Protein AF-A0A941EZS4-F1 (afdb_monomer)

Structure (mmCIF, N/CA/C/O backbone):
data_AF-A0A941EZS4-F1
#
_entry.id   AF-A0A941EZS4-F1
#
loop_
_atom_site.group_PDB
_atom_site.id
_atom_site.type_symbol
_atom_site.label_atom_id
_atom_site.label_alt_id
_atom_site.label_comp_id
_atom_site.label_asym_id
_atom_site.label_entity_id
_atom_site.label_seq_id
_atom_site.pdbx_PDB_ins_code
_atom_site.Cartn_x
_atom_site.Cartn_y
_atom_site.Cartn_z
_atom_site.occupancy
_atom_site.B_iso_or_equiv
_atom_site.auth_seq_id
_atom_site.auth_comp_id
_atom_site.auth_asym_id
_atom_site.auth_atom_id
_atom_site.pdbx_PDB_model_num
ATOM 1 N N . MET A 1 1 ? 2.838 8.328 -31.736 1.00 34.31 1 MET A N 1
ATOM 2 C CA . MET A 1 1 ? 2.921 6.853 -31.715 1.00 34.31 1 MET A CA 1
ATOM 3 C C . MET A 1 1 ? 2.804 6.371 -30.277 1.00 34.31 1 MET A C 1
ATOM 5 O O . MET A 1 1 ? 3.808 6.238 -29.592 1.00 34.31 1 MET A O 1
ATOM 9 N N . ALA A 1 2 ? 1.567 6.211 -29.806 1.00 35.31 2 ALA A N 1
ATOM 10 C CA . ALA A 1 2 ? 1.251 5.734 -28.466 1.00 35.31 2 ALA A CA 1
ATOM 11 C C . ALA A 1 2 ? 0.976 4.230 -28.550 1.00 35.31 2 ALA A C 1
ATOM 13 O O . ALA A 1 2 ? 0.054 3.812 -29.246 1.00 35.31 2 ALA A O 1
ATOM 14 N N . VAL A 1 3 ? 1.800 3.422 -27.884 1.00 36.19 3 VAL A N 1
ATOM 15 C CA . VAL A 1 3 ? 1.526 1.994 -27.718 1.00 36.19 3 VAL A CA 1
ATOM 16 C C . VAL A 1 3 ? 0.507 1.871 -26.592 1.00 36.19 3 VAL A C 1
ATOM 18 O O . VAL A 1 3 ? 0.860 1.889 -25.414 1.00 36.19 3 VAL A O 1
ATOM 21 N N . ALA A 1 4 ? -0.765 1.795 -26.980 1.00 38.62 4 ALA A N 1
ATOM 22 C CA . ALA A 1 4 ? -1.828 1.266 -26.144 1.00 38.62 4 ALA A CA 1
ATOM 23 C C . ALA A 1 4 ? -1.458 -0.179 -25.798 1.00 38.62 4 ALA A C 1
ATOM 25 O O . ALA A 1 4 ? -1.450 -1.056 -26.660 1.00 38.62 4 ALA A O 1
ATOM 26 N N . ARG A 1 5 ? -1.055 -0.413 -24.550 1.00 42.22 5 ARG A N 1
ATOM 27 C CA . ARG A 1 5 ? -0.786 -1.761 -24.062 1.00 42.22 5 ARG A CA 1
ATOM 28 C C . ARG A 1 5 ? -2.071 -2.281 -23.438 1.00 42.22 5 ARG A C 1
ATOM 30 O O . ARG A 1 5 ? -2.299 -2.116 -22.246 1.00 42.22 5 ARG A O 1
ATOM 37 N N . GLU A 1 6 ? -2.902 -2.898 -24.270 1.00 39.97 6 GLU A N 1
ATOM 38 C CA . GLU A 1 6 ? -3.884 -3.873 -23.807 1.00 39.97 6 GLU A CA 1
ATOM 39 C C . GLU A 1 6 ? -3.127 -4.938 -22.998 1.00 39.97 6 GLU A C 1
ATOM 41 O O . GLU A 1 6 ? -2.296 -5.676 -23.531 1.00 39.97 6 GLU A O 1
ATOM 46 N N . ARG A 1 7 ? -3.348 -4.983 -21.684 1.00 44.94 7 ARG A N 1
ATOM 47 C CA . ARG A 1 7 ? -2.929 -6.104 -20.838 1.00 44.94 7 ARG A CA 1
ATOM 48 C C . ARG A 1 7 ? -4.176 -6.811 -20.337 1.00 44.94 7 ARG A C 1
ATOM 50 O O . ARG A 1 7 ? -4.614 -6.616 -19.211 1.00 44.94 7 ARG A O 1
ATOM 57 N N . GLY A 1 8 ? -4.746 -7.622 -21.221 1.00 33.28 8 GLY A N 1
ATOM 58 C CA . GLY A 1 8 ? -5.683 -8.666 -20.839 1.00 33.28 8 GLY A CA 1
ATOM 59 C C . GLY A 1 8 ? -4.958 -9.81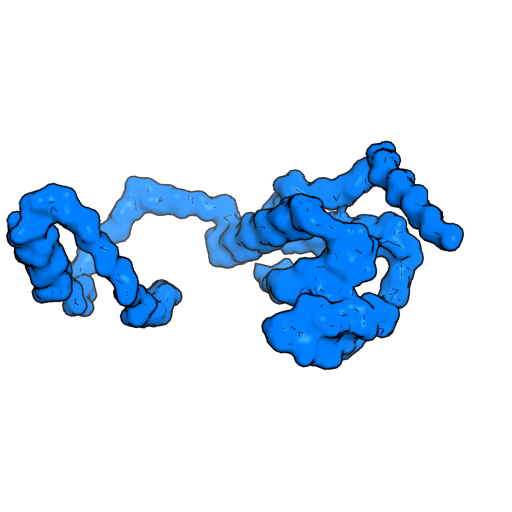3 -20.130 1.00 33.28 8 GLY A C 1
ATOM 60 O O . GLY A 1 8 ? -3.972 -10.340 -20.640 1.00 33.28 8 GLY A O 1
ATOM 61 N N . GLY A 1 9 ? -5.475 -10.182 -18.956 1.00 36.25 9 GLY A N 1
ATOM 62 C CA . GLY A 1 9 ? -5.666 -11.572 -18.535 1.00 36.25 9 GLY A CA 1
ATOM 63 C C . GLY A 1 9 ? -4.435 -12.458 -18.346 1.00 36.25 9 GLY A C 1
ATOM 64 O O . GLY A 1 9 ? -4.328 -13.467 -19.026 1.00 36.25 9 GLY A O 1
ATOM 65 N N . PHE A 1 10 ? -3.580 -12.167 -17.363 1.00 39.03 10 PHE A N 1
ATOM 66 C CA . PHE A 1 10 ? -2.779 -13.191 -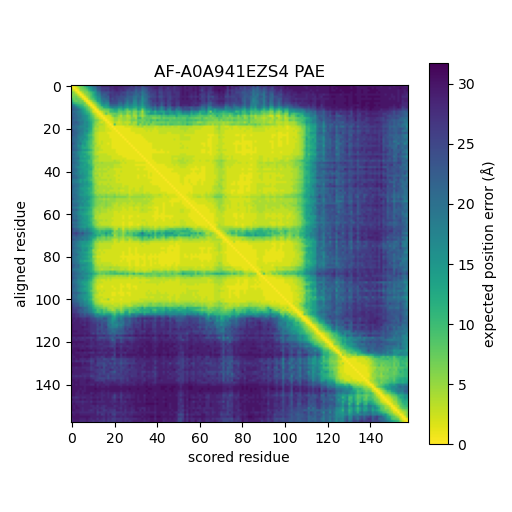16.675 1.00 39.03 10 PHE A CA 1
ATOM 67 C C . PHE A 1 10 ? -2.629 -12.786 -15.204 1.00 39.03 10 PHE A C 1
ATOM 69 O O . PHE A 1 10 ? -1.749 -12.000 -14.879 1.00 39.03 10 PHE A O 1
ATOM 76 N N . ALA A 1 11 ? -3.537 -13.291 -14.358 1.00 53.19 11 ALA A N 1
ATOM 77 C CA . ALA A 1 11 ? -3.488 -13.285 -12.890 1.00 53.19 11 ALA A CA 1
ATOM 78 C C . ALA A 1 11 ? -2.774 -12.069 -12.264 1.00 53.19 11 ALA A C 1
ATOM 80 O O . ALA A 1 11 ? -1.677 -12.192 -11.713 1.00 53.19 11 ALA A O 1
ATOM 81 N N . ASP A 1 12 ? -3.399 -10.893 -12.357 1.00 59.19 12 ASP A N 1
ATOM 82 C CA . ASP A 1 12 ? -3.053 -9.773 -11.477 1.00 59.19 12 ASP A CA 1
ATOM 83 C C . ASP A 1 12 ? -3.179 -10.304 -10.034 1.00 59.19 12 ASP A C 1
ATOM 85 O O . ASP A 1 12 ? -4.174 -10.984 -9.753 1.00 59.19 12 ASP A O 1
ATOM 89 N N . PRO A 1 13 ? -2.174 -10.148 -9.149 1.00 69.81 13 PRO A N 1
ATOM 90 C CA . PRO A 1 13 ? -2.257 -10.654 -7.789 1.00 69.81 13 PRO A CA 1
ATOM 91 C C . PRO A 1 13 ? -3.497 -10.056 -7.153 1.00 69.81 13 PRO A C 1
ATOM 93 O O . PRO A 1 13 ? -3.561 -8.849 -6.943 1.00 69.81 13 PRO A O 1
ATOM 96 N N . ASP A 1 14 ? -4.489 -10.905 -6.905 1.00 77.56 14 ASP A N 1
ATOM 97 C CA . ASP A 1 14 ? -5.780 -10.466 -6.417 1.00 77.56 14 ASP A CA 1
ATOM 98 C C . ASP A 1 14 ? -5.658 -10.151 -4.921 1.00 77.56 14 ASP A C 1
ATOM 100 O O . ASP A 1 14 ? -5.537 -11.071 -4.099 1.00 77.56 14 ASP A O 1
ATOM 104 N N . PRO A 1 15 ? -5.667 -8.864 -4.534 1.00 81.12 15 PRO A N 1
ATOM 105 C CA . PRO A 1 15 ? -5.509 -8.497 -3.141 1.00 81.12 15 PRO A CA 1
ATOM 106 C C . PRO A 1 15 ? -6.762 -8.862 -2.328 1.00 81.12 15 PRO A C 1
ATOM 108 O O . PRO A 1 15 ? -6.689 -8.940 -1.100 1.00 81.12 15 PRO A O 1
ATOM 111 N N . GLU A 1 16 ? -7.915 -9.105 -2.964 1.00 80.31 16 GLU A N 1
ATOM 112 C CA . GLU A 1 16 ? -9.176 -9.347 -2.261 1.00 80.31 16 GLU A CA 1
ATOM 113 C C . GLU A 1 16 ? -9.179 -10.682 -1.506 1.00 80.31 16 GLU A C 1
ATOM 115 O O . GLU A 1 16 ? -9.764 -10.751 -0.422 1.00 80.31 16 GLU A O 1
ATOM 120 N N . HIS A 1 17 ? -8.442 -11.686 -1.989 1.00 81.00 17 HIS A N 1
ATOM 121 C CA . HIS A 1 17 ? -8.351 -13.025 -1.387 1.00 81.00 17 HIS A CA 1
ATOM 122 C C . HIS A 1 17 ? -7.294 -13.159 -0.276 1.00 81.00 17 HIS A C 1
ATOM 124 O O . HIS A 1 17 ? -7.163 -14.213 0.345 1.00 81.00 17 HIS A O 1
ATOM 130 N N . VAL A 1 18 ? -6.530 -12.103 0.004 1.00 86.56 18 VAL A N 1
ATOM 131 C CA . VAL A 1 18 ? -5.444 -12.134 0.991 1.00 86.56 18 VAL A CA 1
ATOM 132 C C . VAL A 1 18 ? -5.987 -12.172 2.420 1.00 86.56 18 VAL A C 1
ATOM 134 O O . VAL A 1 18 ? -6.669 -11.240 2.825 1.00 86.56 18 VAL A O 1
ATOM 137 N N . ALA A 1 19 ? -5.649 -13.175 3.230 1.00 84.38 19 ALA A N 1
ATOM 138 C CA . ALA A 1 19 ? -6.189 -13.291 4.590 1.00 84.38 19 ALA A CA 1
ATOM 139 C C . ALA A 1 19 ? -5.552 -12.327 5.611 1.00 84.38 19 ALA A C 1
ATOM 141 O O . ALA A 1 19 ? -6.252 -11.819 6.473 1.00 84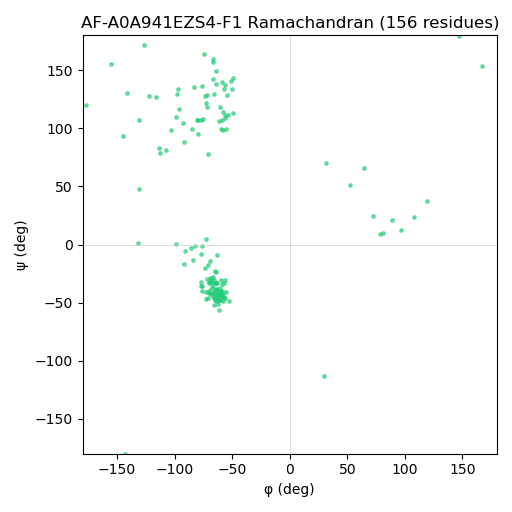.38 19 ALA A O 1
ATOM 142 N N . ASP A 1 20 ? -4.252 -12.035 5.517 1.00 87.25 20 ASP A N 1
ATOM 143 C CA . ASP A 1 20 ? -3.530 -11.288 6.554 1.00 87.25 20 ASP A CA 1
ATOM 144 C C . ASP A 1 20 ? -2.471 -10.318 5.993 1.00 87.25 20 ASP A C 1
ATOM 146 O O . ASP A 1 20 ? -2.285 -10.170 4.784 1.00 87.25 20 ASP A O 1
ATOM 150 N N . VAL A 1 21 ? -1.775 -9.606 6.888 1.00 88.81 21 VAL A N 1
ATOM 151 C CA . VAL A 1 21 ? -0.735 -8.635 6.504 1.00 88.81 21 VAL A CA 1
ATOM 152 C C . VAL A 1 21 ? 0.450 -9.310 5.803 1.00 88.81 21 VAL A C 1
ATOM 154 O O . VAL A 1 21 ? 1.051 -8.701 4.920 1.00 88.81 21 VAL A O 1
ATOM 157 N N . GLY A 1 22 ? 0.786 -10.550 6.166 1.00 89.12 22 GLY A N 1
ATOM 158 C CA . GLY A 1 22 ? 1.864 -11.307 5.529 1.00 89.12 22 GLY A CA 1
ATOM 159 C C . GLY A 1 22 ? 1.531 -11.614 4.074 1.00 89.12 22 GLY A C 1
ATOM 160 O O . GLY A 1 22 ? 2.279 -11.220 3.180 1.00 89.12 22 GLY A O 1
ATOM 161 N N . GLY A 1 23 ? 0.353 -12.188 3.832 1.00 90.25 23 GLY A N 1
ATOM 162 C CA . GLY A 1 23 ? -0.151 -12.438 2.484 1.00 90.25 23 GLY A CA 1
ATOM 163 C C . GLY A 1 23 ? -0.299 -11.153 1.664 1.00 90.25 23 GLY A C 1
ATOM 164 O O . GLY A 1 23 ? -0.106 -11.163 0.451 1.00 90.25 23 GLY A O 1
ATOM 165 N N . PHE A 1 24 ? -0.576 -10.014 2.308 1.00 92.50 24 PHE A N 1
ATOM 166 C CA . PHE A 1 24 ? -0.659 -8.728 1.609 1.00 92.50 24 PHE A CA 1
ATOM 167 C C . PHE A 1 24 ? 0.714 -8.279 1.111 1.00 92.50 24 PHE A C 1
ATOM 169 O O . PHE A 1 24 ? 0.849 -7.809 -0.019 1.00 92.50 24 PHE A O 1
ATOM 176 N N . VAL A 1 25 ? 1.746 -8.442 1.942 1.00 92.25 25 VAL A N 1
ATOM 177 C CA . VAL A 1 25 ? 3.135 -8.155 1.566 1.00 92.25 25 VAL A CA 1
ATOM 178 C C . VAL A 1 25 ? 3.596 -9.081 0.434 1.00 92.25 25 VAL A C 1
ATOM 180 O O . VAL A 1 25 ? 4.265 -8.617 -0.490 1.00 92.25 25 VAL A O 1
ATOM 183 N N . GLU A 1 26 ? 3.196 -10.354 0.452 1.00 91.75 26 GLU A N 1
ATOM 184 C CA . GLU A 1 26 ? 3.479 -11.310 -0.627 1.00 91.75 26 GLU A CA 1
ATOM 185 C C . GLU A 1 26 ? 2.790 -10.924 -1.941 1.00 91.75 26 GLU A C 1
ATOM 187 O O . GLU A 1 26 ? 3.447 -10.863 -2.982 1.00 91.75 26 GLU A O 1
ATOM 192 N N . ALA A 1 27 ? 1.502 -10.573 -1.897 1.00 93.69 27 ALA A N 1
ATOM 193 C CA . ALA A 1 27 ? 0.771 -10.080 -3.062 1.00 93.69 27 ALA A CA 1
ATOM 194 C C . ALA A 1 27 ? 1.419 -8.806 -3.632 1.00 93.69 27 ALA A C 1
ATOM 196 O O . ALA A 1 27 ? 1.602 -8.681 -4.845 1.00 93.69 27 ALA A O 1
ATOM 197 N N . LEU A 1 28 ? 1.843 -7.875 -2.769 1.00 93.69 28 LEU A N 1
ATOM 198 C CA . LEU A 1 28 ? 2.544 -6.657 -3.179 1.00 93.69 28 LEU A CA 1
ATOM 199 C C . LEU A 1 28 ? 3.904 -6.968 -3.830 1.00 93.69 28 LEU A C 1
ATOM 201 O O . LEU A 1 28 ? 4.283 -6.343 -4.826 1.00 93.69 28 LEU A O 1
ATOM 205 N N . ALA A 1 29 ? 4.646 -7.941 -3.296 1.00 93.44 29 ALA A N 1
ATOM 206 C CA . ALA A 1 29 ? 5.899 -8.407 -3.883 1.00 93.44 29 ALA A CA 1
ATOM 207 C C . ALA A 1 29 ? 5.677 -9.065 -5.255 1.00 93.44 29 ALA A C 1
ATOM 209 O O . ALA A 1 29 ? 6.444 -8.801 -6.185 1.00 93.44 29 ALA A O 1
ATOM 210 N N . ALA A 1 30 ? 4.604 -9.846 -5.412 1.00 93.81 30 ALA A N 1
ATOM 211 C CA . ALA A 1 30 ? 4.200 -10.420 -6.692 1.00 93.81 30 ALA A CA 1
ATOM 212 C C . ALA A 1 30 ? 3.850 -9.329 -7.717 1.00 93.81 30 ALA A C 1
ATOM 214 O O . ALA A 1 30 ? 4.346 -9.373 -8.844 1.00 93.81 30 ALA A O 1
ATOM 215 N N . LEU A 1 31 ? 3.105 -8.293 -7.312 1.00 95.06 31 LEU A N 1
ATOM 216 C CA . LEU A 1 31 ? 2.785 -7.147 -8.172 1.00 95.06 31 LEU A CA 1
ATOM 217 C C . LEU A 1 31 ? 4.062 -6.451 -8.655 1.00 95.06 31 LEU A C 1
ATOM 219 O O . LEU A 1 31 ? 4.228 -6.144 -9.837 1.00 95.06 31 LEU A O 1
ATOM 223 N N . ARG A 1 32 ? 5.021 -6.243 -7.748 1.00 95.12 32 ARG A N 1
ATOM 224 C CA . ARG A 1 32 ? 6.324 -5.680 -8.105 1.00 95.12 32 ARG A CA 1
ATOM 225 C C . ARG A 1 32 ? 7.076 -6.570 -9.096 1.00 95.12 32 ARG A C 1
ATOM 227 O O . ARG A 1 32 ? 7.704 -6.039 -10.014 1.00 95.12 32 ARG A O 1
ATOM 234 N N . ALA A 1 33 ? 7.040 -7.889 -8.921 1.00 95.06 33 ALA A N 1
ATOM 235 C CA . ALA A 1 33 ? 7.677 -8.821 -9.844 1.00 95.06 33 ALA A CA 1
ATOM 236 C C . ALA A 1 33 ? 7.063 -8.728 -11.249 1.00 95.06 33 ALA A C 1
ATOM 238 O O . ALA A 1 33 ? 7.802 -8.605 -12.228 1.00 95.06 33 ALA A O 1
ATOM 239 N N . GLN A 1 34 ? 5.733 -8.667 -11.344 1.00 92.94 34 GLN A N 1
ATOM 240 C CA . GLN A 1 34 ? 5.006 -8.493 -12.607 1.00 92.94 34 GLN A CA 1
ATOM 241 C C . GLN A 1 34 ? 5.294 -7.147 -13.287 1.00 92.94 34 GLN A C 1
ATOM 243 O O . GLN A 1 34 ? 5.391 -7.069 -14.512 1.00 92.94 34 GLN A O 1
ATOM 248 N N . ALA A 1 35 ? 5.528 -6.092 -12.504 1.00 92.75 35 ALA A N 1
ATOM 249 C CA . ALA A 1 35 ? 5.969 -4.791 -13.003 1.00 92.75 35 ALA A CA 1
ATOM 250 C C . ALA A 1 35 ? 7.445 -4.761 -13.468 1.00 92.75 35 ALA A C 1
ATOM 252 O O . ALA A 1 35 ? 7.959 -3.698 -13.819 1.00 92.75 35 ALA A O 1
ATOM 253 N N . GLY A 1 36 ? 8.149 -5.901 -13.472 1.00 95.25 36 GLY A N 1
ATOM 254 C CA . GLY A 1 36 ? 9.548 -6.008 -13.899 1.00 95.25 36 GLY A CA 1
ATOM 255 C C . GLY A 1 36 ? 10.565 -5.770 -12.782 1.00 95.25 36 GLY A C 1
ATOM 256 O O . GLY A 1 36 ? 11.716 -5.443 -13.058 1.00 95.25 36 GLY A O 1
ATOM 257 N N . SER A 1 37 ? 10.159 -5.920 -11.519 1.00 94.00 37 SER A N 1
ATOM 258 C CA . SER A 1 37 ? 11.019 -5.759 -10.338 1.00 94.00 37 SER A CA 1
ATOM 259 C C . SER A 1 37 ? 11.791 -4.428 -10.280 1.00 94.00 37 SER A C 1
ATOM 261 O O . SER A 1 37 ? 13.005 -4.434 -10.046 1.00 94.00 37 SER A O 1
ATOM 263 N N . PRO A 1 38 ? 11.125 -3.266 -10.447 1.00 95.38 38 PRO A N 1
ATOM 264 C CA . PRO A 1 38 ? 11.801 -1.972 -10.420 1.00 95.38 38 PRO A CA 1
ATOM 265 C C . PRO A 1 38 ? 12.569 -1.777 -9.102 1.00 95.38 38 PRO A C 1
ATOM 267 O O . PRO A 1 38 ? 12.039 -2.086 -8.034 1.00 95.38 38 PRO A O 1
ATOM 270 N N . PRO A 1 39 ? 13.804 -1.243 -9.120 1.00 96.19 39 PRO A N 1
ATOM 271 C CA . PRO A 1 39 ? 14.604 -1.108 -7.908 1.00 96.19 39 PRO A CA 1
ATOM 272 C C . PRO A 1 39 ? 13.946 -0.143 -6.913 1.00 96.19 39 PRO A C 1
ATOM 274 O O . PRO A 1 39 ? 13.310 0.837 -7.301 1.00 96.19 39 PRO A O 1
ATOM 277 N N . TYR A 1 40 ? 14.154 -0.365 -5.608 1.00 96.62 40 TYR A N 1
ATOM 278 C CA . TYR A 1 40 ? 13.503 0.426 -4.549 1.00 96.62 40 TYR A CA 1
ATOM 279 C C . TYR A 1 40 ? 13.778 1.931 -4.655 1.00 96.62 40 TYR A C 1
ATOM 281 O O . TYR A 1 40 ? 12.904 2.739 -4.362 1.00 96.62 40 TYR A O 1
ATOM 289 N N . ARG A 1 41 ? 14.968 2.325 -5.129 1.00 96.38 41 ARG A N 1
ATOM 290 C CA . ARG A 1 41 ? 15.304 3.736 -5.385 1.00 96.38 41 ARG A CA 1
ATOM 291 C C . ARG A 1 41 ? 14.478 4.346 -6.517 1.00 96.38 41 ARG A C 1
ATOM 293 O O . ARG A 1 41 ? 14.163 5.529 -6.474 1.00 96.38 41 ARG A O 1
ATOM 300 N N . THR A 1 42 ? 14.125 3.559 -7.529 1.00 97.19 42 THR A N 1
ATOM 301 C CA . THR A 1 42 ? 13.220 4.015 -8.589 1.00 97.19 42 THR A CA 1
ATOM 302 C C . THR A 1 42 ? 11.807 4.149 -8.051 1.00 97.19 42 THR A C 1
ATOM 304 O O . THR A 1 42 ? 11.210 5.203 -8.231 1.00 97.19 42 THR A O 1
ATOM 307 N N . LEU A 1 43 ? 11.317 3.156 -7.305 1.00 96.38 43 LEU A N 1
ATOM 308 C CA . LEU A 1 43 ? 10.000 3.251 -6.674 1.00 96.38 43 LEU A CA 1
ATOM 309 C C . LEU A 1 43 ? 9.893 4.446 -5.724 1.00 96.38 43 LEU A C 1
ATOM 311 O O . LEU A 1 43 ? 8.926 5.183 -5.815 1.00 96.38 43 LEU A O 1
ATOM 315 N N . ALA A 1 44 ? 10.894 4.714 -4.885 1.00 96.25 44 ALA A N 1
ATOM 316 C CA . ALA A 1 44 ? 10.904 5.888 -4.007 1.00 96.25 44 ALA A CA 1
ATOM 317 C C . ALA A 1 44 ? 10.716 7.216 -4.757 1.00 96.25 44 ALA A C 1
ATOM 319 O O . ALA A 1 44 ? 9.947 8.066 -4.311 1.00 96.25 44 ALA A O 1
ATOM 320 N N . ARG A 1 45 ? 11.360 7.368 -5.922 1.00 96.94 45 ARG A N 1
ATOM 321 C CA . ARG A 1 45 ? 11.190 8.552 -6.780 1.00 96.94 45 ARG A CA 1
ATOM 322 C C . ARG A 1 45 ? 9.786 8.648 -7.381 1.00 96.94 45 ARG A C 1
ATOM 324 O O . ARG A 1 45 ? 9.270 9.748 -7.515 1.00 96.94 45 ARG A O 1
ATOM 331 N N . LEU A 1 46 ? 9.175 7.514 -7.727 1.00 96.56 46 LEU A N 1
ATOM 332 C CA . LEU A 1 46 ? 7.823 7.462 -8.297 1.00 96.56 46 LEU A CA 1
ATOM 333 C C . LEU A 1 46 ? 6.728 7.663 -7.239 1.00 96.56 46 LEU A C 1
ATOM 335 O O . LEU A 1 46 ? 5.706 8.280 -7.514 1.00 96.56 46 LEU A O 1
ATOM 339 N N . VAL A 1 47 ? 6.949 7.158 -6.027 1.00 96.44 47 VAL A N 1
ATOM 340 C CA . VAL A 1 47 ? 5.988 7.177 -4.918 1.00 96.44 47 VAL A CA 1
ATOM 341 C C . VAL A 1 47 ? 5.833 8.575 -4.327 1.00 96.44 47 VAL A C 1
ATOM 343 O O . VAL A 1 47 ? 4.715 8.978 -4.021 1.00 96.44 47 VAL A O 1
ATOM 346 N N . GLY A 1 48 ? 6.925 9.328 -4.170 1.00 94.75 48 GLY A N 1
ATOM 347 C CA . GLY A 1 48 ? 6.900 10.622 -3.480 1.00 94.75 48 GLY A CA 1
ATOM 348 C C . GLY A 1 48 ? 5.856 11.627 -4.001 1.00 94.75 48 GLY A C 1
ATOM 349 O O . GLY A 1 48 ? 5.072 12.149 -3.203 1.00 94.75 48 GLY A O 1
ATOM 350 N N . PRO A 1 49 ? 5.762 11.853 -5.327 1.00 97.00 49 PRO A N 1
ATOM 351 C CA . PRO A 1 49 ? 4.735 12.715 -5.927 1.00 97.00 49 PRO A CA 1
ATOM 352 C C . PRO A 1 49 ? 3.288 12.213 -5.764 1.00 97.00 49 PRO A C 1
ATOM 354 O O . PRO A 1 49 ? 2.337 12.995 -5.851 1.00 97.00 49 PRO A O 1
ATOM 357 N N . LEU A 1 50 ? 3.098 10.909 -5.545 1.00 95.25 50 LEU A N 1
ATOM 358 C CA . LEU A 1 50 ? 1.780 10.279 -5.416 1.00 95.25 50 LEU A CA 1
ATOM 359 C C . LEU A 1 50 ? 1.206 10.386 -3.996 1.00 95.25 50 LEU A C 1
ATOM 361 O O . LEU A 1 50 ? 0.013 10.149 -3.805 1.00 95.25 50 LEU A O 1
ATOM 365 N N . LEU A 1 51 ? 2.027 10.764 -3.015 1.00 93.94 51 LEU A N 1
ATOM 366 C CA . LEU A 1 51 ? 1.592 10.993 -1.641 1.00 93.94 51 LEU A CA 1
ATOM 367 C C . LEU A 1 51 ? 0.807 12.304 -1.490 1.00 93.94 51 LEU A C 1
ATOM 369 O O . LEU A 1 51 ? 0.806 13.180 -2.364 1.00 93.94 51 LEU A O 1
ATOM 373 N N . ARG A 1 52 ? 0.095 12.424 -0.366 1.00 90.88 52 ARG A N 1
ATOM 374 C CA . ARG A 1 52 ? -0.697 13.601 0.002 1.00 90.88 52 ARG A CA 1
ATOM 375 C C . ARG A 1 52 ? -0.366 14.008 1.450 1.00 90.88 52 ARG A C 1
ATOM 377 O O . ARG A 1 52 ? -0.774 13.298 2.362 1.00 90.88 52 ARG A O 1
ATOM 384 N N . PRO A 1 53 ? 0.369 15.116 1.673 1.00 92.62 53 PRO A N 1
ATOM 385 C CA . PRO A 1 53 ? 1.017 15.964 0.666 1.00 92.62 53 PRO A CA 1
ATOM 386 C C . PRO A 1 53 ? 2.172 15.241 -0.066 1.00 92.62 53 PRO A C 1
ATOM 388 O O . PRO A 1 53 ? 2.740 14.292 0.485 1.00 92.62 53 PRO A O 1
ATOM 391 N N . PRO A 1 54 ? 2.541 15.675 -1.289 1.00 94.44 54 PRO A N 1
ATOM 392 C CA . PRO A 1 54 ? 3.728 15.176 -1.979 1.00 94.44 54 PRO A CA 1
ATOM 393 C C . PRO A 1 54 ? 4.984 15.384 -1.130 1.00 94.44 54 PRO A C 1
ATOM 395 O O . PRO A 1 54 ? 5.187 16.462 -0.571 1.00 94.44 54 PRO A O 1
ATOM 398 N N . ARG A 1 55 ? 5.829 14.357 -1.027 1.00 95.00 55 ARG A N 1
ATOM 399 C CA . ARG A 1 55 ? 7.062 14.406 -0.228 1.00 95.00 55 ARG A CA 1
ATOM 400 C C . ARG A 1 55 ? 8.087 13.409 -0.734 1.00 95.00 55 ARG A C 1
ATOM 402 O O . ARG A 1 55 ? 7.725 12.387 -1.310 1.00 95.00 55 ARG A O 1
ATOM 409 N N . GLU A 1 56 ? 9.362 13.667 -0.472 1.00 94.62 56 GLU A N 1
ATOM 410 C CA . GLU A 1 56 ? 10.396 12.664 -0.712 1.00 94.62 56 GLU A CA 1
ATOM 411 C C . GLU A 1 56 ? 10.229 11.471 0.233 1.00 94.62 56 GLU A C 1
ATOM 413 O O . GLU A 1 56 ? 9.877 11.612 1.406 1.00 94.62 56 GLU A O 1
ATOM 418 N N . VAL A 1 57 ? 10.491 10.276 -0.293 1.00 94.62 57 VAL A N 1
ATOM 419 C CA . VAL A 1 57 ? 10.430 9.025 0.462 1.00 94.62 57 VAL A CA 1
ATOM 420 C C . VAL A 1 57 ? 11.790 8.358 0.375 1.00 94.62 57 VAL A C 1
ATOM 422 O O . VAL A 1 57 ? 12.323 8.147 -0.714 1.00 94.62 57 VAL A O 1
ATOM 425 N N . ALA A 1 58 ? 12.362 7.993 1.519 1.00 95.50 58 ALA A N 1
ATOM 426 C CA . ALA A 1 58 ? 13.604 7.238 1.529 1.00 95.50 58 ALA A CA 1
ATOM 427 C C . ALA A 1 58 ? 13.390 5.859 0.881 1.00 95.50 58 ALA A C 1
ATOM 429 O O . ALA A 1 58 ? 12.412 5.167 1.163 1.00 95.50 58 ALA A O 1
ATOM 430 N N . PHE A 1 59 ? 14.342 5.405 0.057 1.00 93.56 59 PHE A N 1
ATOM 431 C CA . PHE A 1 59 ? 14.255 4.079 -0.579 1.00 93.56 59 PHE A CA 1
ATOM 432 C C . PHE A 1 59 ? 14.091 2.946 0.441 1.00 93.56 59 PHE A C 1
ATOM 434 O O . PHE A 1 59 ? 13.459 1.939 0.134 1.00 93.56 59 PHE A O 1
ATOM 441 N N . ARG A 1 60 ? 14.649 3.123 1.647 1.00 93.81 60 ARG A N 1
ATOM 442 C CA . ARG A 1 60 ? 14.521 2.168 2.744 1.00 93.81 60 ARG A CA 1
ATOM 443 C C . ARG A 1 60 ? 13.080 2.071 3.228 1.00 93.81 60 ARG A C 1
ATOM 445 O O . ARG A 1 60 ? 12.593 0.967 3.354 1.00 93.81 60 ARG A O 1
ATOM 452 N N . THR A 1 61 ? 12.361 3.185 3.353 1.00 92.81 61 THR A N 1
ATOM 453 C CA . THR A 1 61 ? 10.929 3.188 3.694 1.00 92.81 61 THR A CA 1
ATOM 454 C C . THR A 1 61 ? 10.104 2.394 2.685 1.00 92.81 61 THR A C 1
ATOM 456 O O . THR A 1 61 ? 9.225 1.630 3.074 1.00 92.81 61 THR A O 1
ATOM 459 N N . VAL A 1 62 ? 10.415 2.528 1.390 1.00 94.56 62 VAL A N 1
ATOM 460 C CA . VAL A 1 62 ? 9.772 1.716 0.349 1.00 94.56 62 VAL A CA 1
ATOM 461 C C . VAL A 1 62 ? 10.162 0.249 0.489 1.00 94.56 62 VAL A C 1
ATOM 463 O O . VAL A 1 62 ? 9.287 -0.598 0.423 1.00 94.56 62 VAL A O 1
ATOM 466 N N . ALA A 1 63 ? 11.440 -0.071 0.705 1.00 93.19 63 ALA A N 1
ATOM 467 C CA . ALA A 1 63 ? 11.884 -1.450 0.916 1.00 93.19 63 ALA A CA 1
ATOM 468 C C . ALA A 1 63 ? 11.224 -2.092 2.146 1.00 93.19 63 ALA A C 1
ATOM 470 O O . ALA A 1 63 ? 10.755 -3.224 2.077 1.00 93.19 63 ALA A O 1
ATOM 471 N N . ASP A 1 64 ? 11.099 -1.340 3.237 1.00 91.25 64 ASP A N 1
ATOM 472 C CA . ASP A 1 64 ? 10.484 -1.795 4.476 1.00 91.25 64 ASP A CA 1
ATOM 473 C C . ASP A 1 64 ? 8.963 -2.007 4.338 1.00 91.25 64 ASP A C 1
ATOM 475 O O . ASP A 1 64 ? 8.354 -2.605 5.227 1.00 91.25 64 ASP A O 1
ATOM 479 N N . ALA A 1 65 ? 8.325 -1.511 3.269 1.00 90.94 65 ALA A N 1
ATOM 480 C CA . ALA A 1 65 ? 6.931 -1.828 2.943 1.00 90.94 65 ALA A CA 1
ATOM 481 C C . ALA A 1 65 ? 6.769 -3.257 2.390 1.00 90.94 65 ALA A C 1
ATOM 483 O O . ALA A 1 65 ? 5.681 -3.815 2.463 1.00 90.94 65 ALA A O 1
ATOM 484 N N . PHE A 1 66 ? 7.854 -3.856 1.887 1.00 91.25 66 PHE A N 1
ATOM 485 C CA . PHE A 1 66 ? 7.910 -5.248 1.424 1.00 91.25 66 PHE A CA 1
ATOM 486 C C . PHE A 1 66 ? 8.510 -6.196 2.476 1.00 91.25 66 PHE A C 1
ATOM 488 O O . PHE A 1 66 ? 8.684 -7.382 2.212 1.00 91.25 66 PHE A O 1
ATOM 495 N N . ALA A 1 67 ? 8.884 -5.686 3.653 1.00 87.44 67 ALA A N 1
ATOM 496 C CA . ALA A 1 67 ? 9.508 -6.501 4.685 1.00 87.44 67 ALA A CA 1
ATOM 497 C C . ALA A 1 67 ? 8.467 -7.385 5.401 1.00 87.44 67 ALA A C 1
ATOM 499 O O . ALA A 1 67 ? 7.401 -6.887 5.779 1.00 87.44 67 ALA A O 1
ATOM 500 N N . PRO A 1 68 ? 8.777 -8.671 5.652 1.00 78.06 68 PRO A N 1
ATOM 501 C CA . PRO A 1 68 ? 7.909 -9.543 6.434 1.00 78.06 68 PRO A CA 1
ATOM 502 C C . PRO A 1 68 ? 7.834 -9.089 7.902 1.00 78.06 68 PRO A C 1
ATOM 504 O O . PRO A 1 68 ? 8.708 -8.381 8.405 1.00 78.06 68 PRO A O 1
ATOM 507 N N . GLY A 1 69 ? 6.783 -9.508 8.612 1.00 71.50 69 GLY A N 1
ATOM 508 C CA . GLY A 1 69 ? 6.626 -9.247 10.052 1.00 71.50 69 GLY A CA 1
ATOM 509 C C . GLY A 1 69 ? 6.079 -7.859 10.409 1.00 71.50 69 GLY A C 1
ATOM 510 O O . GLY A 1 69 ? 6.052 -7.479 11.584 1.00 71.50 69 GLY A O 1
ATOM 511 N N . ARG A 1 70 ? 5.612 -7.088 9.421 1.00 70.19 70 ARG A N 1
ATOM 512 C CA . ARG A 1 70 ? 4.889 -5.839 9.674 1.00 70.19 70 ARG A CA 1
ATOM 513 C C . ARG A 1 70 ? 3.564 -6.131 10.373 1.00 70.19 70 ARG A C 1
ATOM 515 O O . ARG A 1 70 ? 2.760 -6.924 9.907 1.00 70.19 70 ARG A O 1
ATOM 522 N N . ARG A 1 71 ? 3.320 -5.425 11.478 1.00 68.44 71 ARG A N 1
ATOM 523 C CA . ARG A 1 71 ? 2.014 -5.416 12.162 1.00 68.44 71 ARG A CA 1
ATOM 524 C C . ARG A 1 71 ? 1.098 -4.290 11.687 1.00 68.44 71 ARG A C 1
ATOM 526 O O . ARG A 1 71 ? -0.085 -4.300 12.000 1.00 68.44 71 ARG A O 1
ATOM 533 N N . ARG A 1 72 ? 1.664 -3.285 11.006 1.00 73.94 72 ARG A N 1
ATOM 534 C CA . ARG A 1 72 ? 0.944 -2.129 10.466 1.00 73.94 72 ARG A CA 1
ATOM 535 C C . ARG A 1 72 ? 1.492 -1.731 9.100 1.00 73.94 72 ARG A C 1
ATOM 537 O O . ARG A 1 72 ? 2.699 -1.548 8.952 1.00 73.94 72 ARG A O 1
ATOM 544 N N . LEU A 1 73 ? 0.585 -1.556 8.149 1.00 83.00 73 LEU A N 1
ATOM 545 C CA . LEU A 1 73 ? 0.805 -0.979 6.827 1.00 83.00 73 LEU A CA 1
ATOM 546 C C . LEU A 1 73 ? 0.427 0.510 6.829 1.00 83.00 73 LEU A C 1
ATOM 548 O O . LEU A 1 73 ? -0.627 0.891 7.340 1.00 83.00 73 LEU A O 1
ATOM 552 N N . ASP A 1 74 ? 1.282 1.354 6.258 1.00 89.62 74 ASP A N 1
ATOM 553 C CA . ASP A 1 74 ? 0.928 2.739 5.931 1.00 89.62 74 ASP A CA 1
ATOM 554 C C . ASP A 1 74 ? 0.120 2.718 4.626 1.00 89.62 74 ASP A C 1
ATOM 556 O O . ASP A 1 74 ? 0.664 2.431 3.557 1.00 89.62 74 ASP A O 1
ATOM 560 N N . LEU A 1 75 ? -1.190 2.961 4.729 1.00 92.19 75 LEU A N 1
ATOM 561 C CA . LEU A 1 75 ? -2.116 2.865 3.601 1.00 92.19 75 LEU A CA 1
ATOM 562 C C . LEU A 1 75 ? -1.741 3.825 2.466 1.00 92.19 75 LEU A C 1
ATOM 564 O O . LEU A 1 75 ? -1.800 3.438 1.300 1.00 92.19 75 LEU A O 1
ATOM 568 N N . ASP A 1 76 ? -1.338 5.054 2.784 1.00 93.56 76 ASP A N 1
ATOM 569 C CA . ASP A 1 76 ? -1.019 6.053 1.763 1.00 93.56 76 ASP A CA 1
ATOM 570 C C . ASP A 1 76 ? 0.256 5.672 1.014 1.00 93.56 76 ASP A C 1
ATOM 572 O O . ASP A 1 76 ? 0.302 5.747 -0.217 1.00 93.56 76 ASP A O 1
ATOM 576 N N . LEU A 1 77 ? 1.264 5.183 1.744 1.00 94.50 77 LEU A N 1
ATOM 577 C CA . LEU A 1 77 ? 2.489 4.655 1.149 1.00 94.50 77 LEU A CA 1
ATOM 578 C C . LEU A 1 77 ? 2.208 3.447 0.251 1.00 94.50 77 LEU A C 1
ATOM 580 O O . LEU A 1 77 ? 2.688 3.399 -0.881 1.00 94.50 77 LEU A O 1
ATOM 584 N N . VAL A 1 78 ? 1.421 2.485 0.733 1.00 94.69 78 VAL A N 1
ATOM 585 C CA . VAL A 1 78 ? 1.081 1.267 -0.013 1.00 94.69 78 VAL A CA 1
ATOM 586 C C . VAL A 1 78 ? 0.326 1.604 -1.296 1.00 94.69 78 VAL A C 1
ATOM 588 O O . VAL A 1 78 ? 0.708 1.139 -2.368 1.00 94.69 78 VAL A O 1
ATOM 591 N N . LEU A 1 79 ? -0.698 2.458 -1.231 1.00 95.88 79 LEU A N 1
ATOM 592 C CA . LEU A 1 79 ? -1.464 2.836 -2.421 1.00 95.88 79 LEU A CA 1
ATOM 593 C C . LEU A 1 79 ? -0.638 3.662 -3.410 1.00 95.88 79 LEU A C 1
ATOM 595 O O . LEU A 1 79 ? -0.838 3.553 -4.619 1.00 95.88 79 LEU A O 1
ATOM 599 N N . ALA A 1 80 ? 0.301 4.476 -2.930 1.00 96.50 80 ALA A N 1
ATOM 600 C CA . ALA A 1 80 ? 1.249 5.158 -3.801 1.00 96.50 80 ALA A CA 1
ATOM 601 C C . ALA A 1 80 ? 2.213 4.171 -4.487 1.00 96.50 80 ALA A C 1
ATOM 603 O O . ALA A 1 80 ? 2.496 4.342 -5.671 1.00 96.50 80 ALA A O 1
ATOM 604 N N . ILE A 1 81 ? 2.662 3.113 -3.800 1.00 96.38 81 ILE A N 1
ATOM 605 C CA . ILE A 1 81 ? 3.465 2.034 -4.403 1.00 96.38 81 ILE A CA 1
ATOM 606 C C . ILE A 1 81 ? 2.658 1.287 -5.470 1.00 96.38 81 ILE A C 1
ATOM 608 O O . ILE A 1 81 ? 3.147 1.131 -6.583 1.00 96.38 81 ILE A O 1
ATOM 612 N N . VAL A 1 82 ? 1.425 0.876 -5.167 1.00 96.25 82 VAL A N 1
ATOM 613 C CA . VAL A 1 82 ? 0.532 0.172 -6.107 1.00 96.25 82 VAL A CA 1
ATOM 614 C C . VAL A 1 82 ? 0.324 0.990 -7.389 1.00 96.25 82 VAL A C 1
ATOM 616 O O . VAL A 1 82 ? 0.515 0.481 -8.492 1.00 96.25 82 VAL A O 1
ATOM 619 N N . ARG A 1 83 ? 0.055 2.296 -7.257 1.00 95.62 83 ARG A N 1
ATOM 620 C CA . ARG A 1 83 ? -0.039 3.213 -8.406 1.00 95.62 83 ARG A CA 1
ATOM 621 C C . ARG A 1 83 ? 1.282 3.352 -9.164 1.00 95.62 83 ARG A C 1
ATOM 623 O O . ARG A 1 83 ? 1.288 3.338 -10.390 1.00 95.62 83 ARG A O 1
ATOM 630 N N . ALA A 1 84 ? 2.409 3.458 -8.457 1.00 96.06 84 ALA A N 1
ATOM 631 C CA . ALA A 1 84 ? 3.734 3.534 -9.078 1.00 96.06 84 ALA A CA 1
ATOM 632 C C . ALA A 1 84 ? 4.112 2.254 -9.846 1.00 96.06 84 ALA A C 1
ATOM 634 O O . ALA A 1 84 ? 4.934 2.311 -10.759 1.00 96.06 84 ALA A O 1
ATOM 635 N N . LEU A 1 85 ? 3.514 1.114 -9.489 1.00 95.62 85 LEU A N 1
ATOM 636 C CA . LEU A 1 85 ? 3.663 -0.162 -10.190 1.00 95.62 85 LEU A CA 1
ATOM 637 C C . LEU A 1 85 ? 2.745 -0.287 -11.419 1.00 95.62 85 LEU A C 1
ATOM 639 O O . LEU A 1 85 ? 2.843 -1.274 -12.144 1.00 95.62 85 LEU A O 1
ATOM 643 N N . GLY A 1 86 ? 1.924 0.730 -11.701 1.00 92.75 86 GLY A N 1
ATOM 644 C CA . GLY A 1 86 ? 1.104 0.815 -12.909 1.00 92.75 86 GLY A CA 1
ATOM 645 C C . GLY A 1 86 ? -0.339 0.345 -12.740 1.00 92.75 86 GLY A C 1
ATOM 646 O O . GLY A 1 86 ? -1.018 0.172 -13.744 1.00 92.75 86 GLY A O 1
ATOM 647 N N . VAL A 1 87 ? -0.805 0.148 -11.503 1.00 92.44 87 VAL A N 1
ATOM 648 C CA . VAL A 1 87 ? -2.212 -0.159 -11.209 1.00 92.44 87 VAL A CA 1
ATOM 649 C C . VAL A 1 87 ? -3.020 1.139 -11.159 1.00 92.44 87 VAL A C 1
ATOM 651 O O . VAL A 1 87 ? -2.598 2.117 -10.533 1.00 92.44 87 VAL A O 1
ATOM 654 N N . ASP A 1 88 ? -4.195 1.153 -11.784 1.00 87.19 88 ASP A N 1
ATOM 655 C CA . ASP A 1 88 ? -5.059 2.326 -11.895 1.00 87.19 88 ASP A CA 1
ATOM 656 C C . ASP A 1 88 ? -6.500 2.083 -11.404 1.00 87.19 88 ASP A C 1
ATOM 658 O O . ASP A 1 88 ? -6.891 0.982 -11.008 1.00 87.19 88 ASP A O 1
ATOM 662 N N . GLY A 1 89 ? -7.252 3.190 -11.336 1.00 81.81 89 GLY A N 1
ATOM 663 C CA . GLY A 1 89 ? -8.684 3.276 -11.034 1.00 81.81 89 GLY A CA 1
ATOM 664 C C . GLY A 1 89 ? -9.248 2.175 -10.120 1.00 81.81 89 GLY A C 1
ATOM 665 O O . GLY A 1 89 ? -8.901 2.138 -8.936 1.00 81.81 89 GLY A O 1
ATOM 666 N N . PRO A 1 90 ? -10.126 1.297 -10.643 1.00 83.88 90 PRO A N 1
ATOM 667 C CA . PRO A 1 90 ? -10.881 0.331 -9.843 1.00 83.88 90 PRO A CA 1
ATOM 668 C C . PRO A 1 90 ? -10.000 -0.740 -9.187 1.00 83.88 90 PRO A C 1
ATOM 670 O O . PRO A 1 90 ? -10.339 -1.232 -8.108 1.00 83.88 90 PRO A O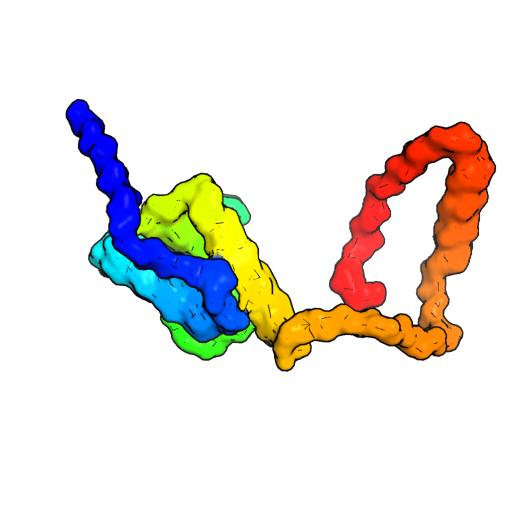 1
ATOM 673 N N . ALA A 1 91 ? -8.856 -1.079 -9.787 1.00 86.94 91 ALA A N 1
ATOM 674 C CA . ALA A 1 91 ? -7.934 -2.051 -9.214 1.00 86.94 91 ALA A CA 1
ATOM 675 C C . ALA A 1 91 ? -7.259 -1.483 -7.955 1.00 86.94 91 ALA A C 1
ATOM 677 O O . ALA A 1 91 ? -7.168 -2.172 -6.941 1.00 86.94 91 ALA A O 1
ATOM 678 N N . VAL A 1 92 ? -6.893 -0.194 -7.942 1.00 92.62 92 VAL A N 1
ATOM 679 C CA . VAL A 1 92 ? -6.350 0.472 -6.737 1.00 92.62 92 VAL A CA 1
ATOM 680 C C . VAL A 1 92 ? -7.339 0.422 -5.566 1.00 92.62 92 VAL A C 1
ATOM 682 O O . VAL A 1 92 ? -6.924 0.295 -4.411 1.00 92.62 92 VAL A O 1
ATOM 685 N N . ASP A 1 93 ? -8.642 0.487 -5.837 1.00 91.88 93 ASP A N 1
ATOM 686 C CA . ASP A 1 93 ? -9.659 0.387 -4.790 1.00 91.88 93 ASP A CA 1
ATOM 687 C C . ASP A 1 93 ? -9.762 -1.026 -4.202 1.00 91.88 93 ASP A C 1
ATOM 689 O O . ASP A 1 93 ? -9.991 -1.157 -2.997 1.00 91.88 93 ASP A O 1
ATOM 693 N N . ALA A 1 94 ? -9.518 -2.077 -4.992 1.00 91.81 94 ALA A N 1
ATOM 694 C CA . ALA A 1 94 ? -9.390 -3.442 -4.475 1.00 91.81 94 ALA A CA 1
ATOM 695 C C . ALA A 1 94 ? -8.199 -3.558 -3.508 1.00 91.81 94 ALA A C 1
ATOM 697 O O . ALA A 1 94 ? -8.352 -4.033 -2.380 1.00 91.81 94 ALA A O 1
ATOM 698 N N . TRP A 1 95 ? -7.041 -2.998 -3.879 1.00 94.69 95 TRP A N 1
ATOM 699 C CA . TRP A 1 95 ? -5.866 -2.915 -3.002 1.00 94.69 95 TRP A CA 1
ATOM 700 C C . TRP A 1 95 ? -6.142 -2.128 -1.717 1.00 94.69 95 TRP A C 1
ATOM 702 O O . TRP A 1 95 ? -5.710 -2.528 -0.632 1.00 94.69 95 TRP A O 1
ATOM 712 N N . ARG A 1 96 ? -6.902 -1.029 -1.807 1.00 94.19 96 ARG A N 1
ATOM 713 C CA . ARG A 1 96 ? -7.334 -0.250 -0.639 1.00 94.19 96 ARG A CA 1
ATOM 714 C C . ARG A 1 96 ? -8.207 -1.084 0.294 1.00 94.19 96 ARG A C 1
ATOM 716 O O . ARG A 1 96 ? -7.937 -1.108 1.495 1.00 94.19 96 ARG A O 1
ATOM 723 N N . ARG A 1 97 ? -9.247 -1.741 -0.230 1.00 93.69 97 ARG A N 1
ATOM 724 C CA . ARG A 1 97 ? -10.169 -2.570 0.566 1.00 93.69 97 ARG A CA 1
ATOM 725 C C . ARG A 1 97 ? -9.429 -3.707 1.262 1.00 93.69 97 ARG A C 1
ATOM 727 O O . ARG A 1 97 ? -9.579 -3.870 2.471 1.00 93.69 97 ARG A O 1
ATOM 734 N N . ALA A 1 98 ? -8.582 -4.423 0.527 1.00 93.00 98 ALA A N 1
ATOM 735 C CA . ALA A 1 98 ? -7.747 -5.485 1.068 1.00 93.00 98 ALA A CA 1
ATOM 736 C C . ALA A 1 98 ? -6.835 -4.982 2.193 1.00 93.00 98 ALA A C 1
ATOM 738 O O . ALA A 1 98 ? -6.840 -5.547 3.286 1.00 93.00 98 ALA A O 1
ATOM 739 N N . CYS A 1 99 ? -6.123 -3.869 1.970 1.00 92.12 99 CYS A N 1
ATOM 740 C CA . CYS A 1 99 ? -5.245 -3.278 2.977 1.00 92.12 99 CYS A CA 1
ATOM 741 C C . CYS A 1 99 ? -6.016 -2.896 4.251 1.00 92.12 99 CYS A C 1
ATOM 743 O O . CYS A 1 99 ? -5.533 -3.140 5.354 1.00 92.12 99 CYS A O 1
ATOM 745 N N . LEU A 1 100 ? -7.212 -2.309 4.127 1.00 91.50 100 LEU A N 1
ATOM 746 C CA . LEU A 1 100 ? -8.049 -1.961 5.281 1.00 91.50 100 LEU A CA 1
ATOM 747 C C . LEU A 1 100 ? -8.540 -3.202 6.036 1.00 91.50 100 LEU A C 1
ATOM 749 O O . LEU A 1 100 ? -8.507 -3.207 7.268 1.00 91.50 100 LEU A O 1
ATOM 753 N N . ARG A 1 101 ? -8.946 -4.252 5.313 1.00 90.25 101 ARG A N 1
ATOM 754 C CA . ARG A 1 101 ? -9.412 -5.517 5.892 1.00 90.25 101 ARG A CA 1
ATOM 755 C C . ARG A 1 101 ? -8.314 -6.183 6.722 1.00 90.25 101 ARG A C 1
ATOM 757 O O . ARG A 1 101 ? -8.494 -6.330 7.931 1.00 90.25 101 ARG A O 1
ATOM 764 N N . VAL A 1 102 ? -7.143 -6.446 6.136 1.00 89.00 102 VAL A N 1
ATOM 765 C CA . VAL A 1 102 ? -6.030 -7.118 6.842 1.00 89.00 102 VAL A CA 1
ATOM 766 C C . VAL A 1 102 ? -5.498 -6.295 8.025 1.00 89.00 102 VAL A C 1
ATOM 768 O O . VAL A 1 102 ? -5.119 -6.842 9.058 1.00 89.00 102 VAL A O 1
ATOM 771 N N . GLN A 1 103 ? -5.528 -4.960 7.925 1.00 86.00 103 GLN A N 1
ATOM 772 C CA . GLN A 1 103 ? -5.158 -4.048 9.017 1.00 86.00 103 GLN A CA 1
ATOM 773 C C . GLN A 1 103 ? -6.186 -4.019 10.153 1.00 86.00 103 GLN A C 1
ATOM 775 O O . GLN A 1 103 ? -5.843 -3.701 11.295 1.00 86.00 103 GLN A O 1
ATOM 780 N N . SER A 1 104 ? -7.463 -4.259 9.851 1.00 79.81 104 SER A N 1
ATOM 781 C CA . SER A 1 104 ? -8.514 -4.335 10.864 1.00 79.81 104 SER A CA 1
ATOM 782 C C . SER A 1 104 ? -8.397 -5.628 11.666 1.00 79.81 104 SER A C 1
ATOM 784 O O . SER A 1 104 ? -8.309 -5.555 12.888 1.00 79.81 104 SER A O 1
ATOM 786 N N . GLU A 1 105 ? -8.223 -6.761 10.986 1.00 70.88 105 GLU A N 1
ATOM 787 C CA . GLU A 1 105 ? -8.074 -8.087 11.594 1.00 70.88 105 GLU A CA 1
ATOM 788 C C . GLU A 1 105 ? -6.802 -8.188 12.449 1.00 70.88 105 GLU A C 1
ATOM 790 O O . GLU A 1 105 ? -6.829 -8.719 13.561 1.00 70.88 105 GLU A O 1
ATOM 795 N N . ALA A 1 106 ? -5.696 -7.580 11.997 1.00 70.06 106 ALA A N 1
ATOM 796 C CA . ALA A 1 106 ? -4.461 -7.491 12.777 1.00 70.06 106 ALA A CA 1
ATOM 79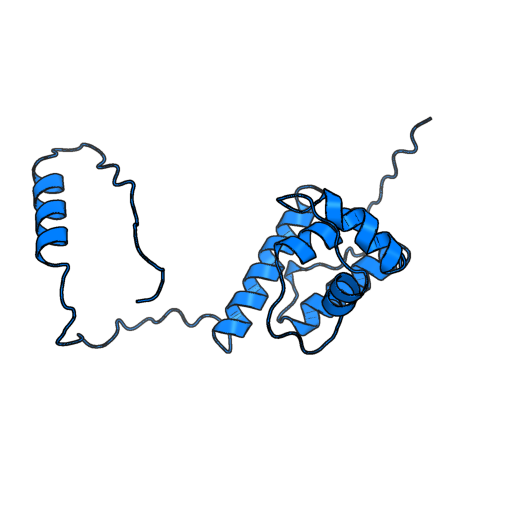7 C C . ALA A 1 106 ? -4.605 -6.633 14.050 1.00 70.06 106 ALA A C 1
ATOM 799 O O . ALA A 1 106 ? -3.924 -6.891 15.044 1.00 70.06 106 ALA A O 1
ATOM 800 N N . ARG A 1 107 ? -5.477 -5.611 14.046 1.00 66.00 107 ARG A N 1
ATOM 801 C CA . ARG A 1 107 ? -5.764 -4.790 15.238 1.00 66.00 107 ARG A CA 1
ATOM 802 C C . ARG A 1 107 ? -6.689 -5.497 16.224 1.00 66.00 107 ARG A C 1
ATOM 804 O O . ARG A 1 107 ? -6.545 -5.271 17.420 1.00 66.00 107 ARG A O 1
ATOM 811 N N . THR A 1 108 ? -7.610 -6.325 15.740 1.00 58.44 108 THR A N 1
ATOM 812 C CA . THR A 1 108 ? -8.574 -7.063 16.570 1.00 58.44 108 THR A CA 1
ATOM 813 C C . THR A 1 108 ? -8.086 -8.443 17.011 1.00 58.44 108 THR A C 1
ATOM 815 O O . THR A 1 108 ? -8.753 -9.077 17.821 1.00 58.44 108 THR A O 1
ATOM 818 N N . GLY A 1 109 ? -6.921 -8.902 16.534 1.00 56.31 109 GLY A N 1
ATOM 819 C CA . GLY A 1 109 ? -6.386 -10.229 16.861 1.00 56.31 109 GLY A CA 1
ATOM 820 C C . GLY A 1 109 ? -7.148 -11.378 16.187 1.00 56.31 109 GLY A C 1
ATOM 821 O O . GLY A 1 109 ? -7.154 -12.489 16.707 1.00 56.31 109 GLY A O 1
ATOM 822 N N . GLY A 1 110 ? -7.810 -11.108 15.058 1.00 56.41 110 GLY A N 1
ATOM 823 C CA . GLY A 1 110 ? -8.702 -12.036 14.358 1.00 56.41 110 GLY A CA 1
ATOM 824 C C . GLY A 1 110 ? -9.860 -11.313 13.658 1.00 56.41 110 GLY A C 1
ATOM 825 O O . GLY A 1 110 ? -9.946 -10.082 13.759 1.00 56.41 110 GLY A O 1
ATOM 826 N N . PRO A 1 111 ? -10.755 -12.046 12.960 1.00 50.62 111 PRO A N 1
ATOM 827 C CA . PRO A 1 111 ? -11.944 -11.474 12.331 1.00 50.62 111 PRO A CA 1
ATOM 828 C C . PRO A 1 111 ? -12.694 -10.622 13.347 1.00 50.62 111 PRO A C 1
ATOM 830 O O . PRO A 1 111 ? -12.862 -11.056 14.487 1.00 50.62 111 PRO A O 1
ATOM 833 N N . ILE A 1 112 ? -13.116 -9.418 12.951 1.00 49.53 112 ILE A N 1
ATOM 834 C CA . ILE A 1 112 ? -13.878 -8.513 13.814 1.00 49.53 112 ILE A CA 1
ATOM 835 C C . ILE A 1 112 ? -15.111 -9.275 14.302 1.00 49.53 112 ILE A C 1
ATOM 837 O O . ILE A 1 112 ? -16.104 -9.415 13.588 1.00 49.53 112 ILE A O 1
ATOM 841 N N . GLY A 1 113 ? -15.041 -9.792 15.526 1.00 49.41 113 GLY A N 1
ATOM 842 C CA . GLY A 1 113 ? -16.211 -10.256 16.232 1.00 49.41 113 GLY A CA 1
ATOM 843 C C . GLY A 1 113 ? -17.095 -9.036 16.398 1.00 49.41 113 GLY A C 1
ATOM 844 O O . GLY A 1 113 ? -16.779 -8.143 17.180 1.00 49.41 113 GLY A O 1
ATOM 845 N N . VAL A 1 114 ? -18.182 -8.963 15.632 1.00 53.91 114 VAL A N 1
ATOM 846 C CA . VAL A 1 114 ? -19.281 -8.064 15.968 1.00 53.91 114 VAL A CA 1
ATOM 847 C C . VAL A 1 114 ? -19.684 -8.465 17.381 1.00 53.91 114 VAL A C 1
ATOM 849 O O . VAL A 1 114 ? -20.186 -9.574 17.581 1.00 53.91 114 VAL A O 1
ATOM 852 N N . PHE A 1 115 ? -19.390 -7.621 18.371 1.00 47.34 115 PHE A N 1
ATOM 853 C CA . PHE A 1 115 ? -19.849 -7.843 19.734 1.00 47.34 115 PHE A CA 1
ATOM 854 C C . PHE A 1 115 ? -21.380 -7.867 19.685 1.00 47.34 115 PHE A C 1
ATOM 856 O O . PHE A 1 115 ? -22.032 -6.833 19.591 1.00 47.34 115 PHE A O 1
ATOM 863 N N . ARG A 1 116 ? -21.961 -9.072 19.678 1.00 54.25 116 ARG A N 1
ATOM 864 C CA . ARG A 1 116 ? -23.418 -9.282 19.700 1.00 54.25 116 ARG A CA 1
ATOM 865 C C . ARG A 1 116 ? -24.018 -9.058 21.088 1.00 54.25 116 ARG A C 1
ATOM 867 O O . ARG A 1 116 ? -25.226 -9.166 21.255 1.00 54.25 116 ARG A O 1
ATOM 874 N N . GLN A 1 117 ? -23.177 -8.746 22.069 1.00 51.59 117 GLN A N 1
ATOM 875 C CA . GLN A 1 117 ? -23.582 -8.312 23.393 1.00 51.59 117 GLN A CA 1
ATOM 876 C C . GLN A 1 117 ? -23.098 -6.885 23.604 1.00 51.59 117 GLN A C 1
ATOM 878 O O . GLN A 1 117 ? -21.914 -6.589 23.430 1.00 51.59 117 GLN A O 1
ATOM 883 N N . LEU A 1 118 ? -24.031 -6.015 23.984 1.00 60.22 118 LEU A N 1
ATOM 884 C CA . LEU A 1 118 ? -23.693 -4.716 24.547 1.00 60.22 118 LEU A CA 1
ATOM 885 C C . LEU A 1 118 ? -22.850 -4.947 25.816 1.00 60.22 118 LEU A C 1
ATOM 887 O O . LEU A 1 118 ? -23.146 -5.889 26.562 1.00 60.22 118 LEU A O 1
ATOM 891 N N . PRO A 1 119 ? -21.803 -4.137 26.064 1.00 62.22 119 PRO A N 1
ATOM 892 C CA . PRO A 1 119 ? -21.106 -4.147 27.343 1.00 62.22 119 PRO A CA 1
ATOM 893 C C . PRO A 1 119 ? -22.113 -4.048 28.490 1.00 62.22 119 PRO A C 1
ATOM 895 O O . PRO A 1 119 ? -23.120 -3.347 28.363 1.00 62.22 119 PRO A O 1
ATOM 898 N N . ALA A 1 120 ? -21.846 -4.745 29.598 1.00 63.47 120 ALA A N 1
ATOM 899 C CA . ALA A 1 120 ? -22.630 -4.573 30.816 1.00 63.47 120 ALA A CA 1
ATOM 900 C C . ALA A 1 120 ? -22.711 -3.079 31.155 1.00 63.47 120 ALA A C 1
ATOM 902 O O . ALA A 1 120 ? -21.720 -2.367 30.962 1.00 63.47 120 ALA A O 1
ATOM 903 N N . GLU A 1 121 ? -23.878 -2.615 31.614 1.00 58.72 121 GLU A N 1
ATOM 904 C CA . GLU A 1 121 ? -24.081 -1.208 31.958 1.00 58.72 121 GLU A CA 1
ATOM 905 C C . GLU A 1 121 ? -22.937 -0.732 32.855 1.00 58.72 121 GLU A C 1
ATOM 907 O O . GLU A 1 121 ? -22.754 -1.210 33.975 1.00 58.72 121 GLU A O 1
ATOM 912 N N . LEU A 1 122 ? -22.113 0.174 32.326 1.00 61.59 122 LEU A N 1
ATOM 913 C CA . LEU A 1 122 ? -21.063 0.802 33.105 1.00 61.59 122 LEU A CA 1
ATOM 914 C C . LEU A 1 122 ? -21.772 1.756 34.076 1.00 61.59 122 LEU A C 1
ATOM 916 O O . LEU A 1 122 ? -22.406 2.705 33.607 1.00 61.59 122 LEU A O 1
ATOM 920 N N . PRO A 1 123 ? -21.660 1.567 35.405 1.00 58.09 123 PRO A N 1
ATOM 921 C CA . PRO A 1 123 ? -22.365 2.395 36.393 1.00 58.09 123 PRO A CA 1
ATOM 922 C C . PRO A 1 123 ? -21.942 3.873 36.347 1.00 58.09 123 PRO A C 1
ATOM 924 O O . PRO A 1 123 ? -22.564 4.730 36.969 1.00 58.09 123 PRO A O 1
ATOM 927 N N . THR A 1 124 ? -20.894 4.179 35.583 1.00 58.25 124 THR A N 1
ATOM 928 C CA . THR A 1 124 ? -20.282 5.496 35.463 1.00 58.25 124 THR A CA 1
ATOM 929 C C . THR A 1 124 ? -20.085 5.870 33.992 1.00 58.25 124 THR A C 1
ATOM 931 O O . THR A 1 124 ? -19.020 6.336 33.597 1.00 58.25 124 THR A O 1
ATOM 934 N N . PHE A 1 125 ? -21.105 5.699 33.142 1.00 54.41 125 PHE A N 1
ATOM 935 C CA . PHE A 1 125 ? -21.154 6.461 31.888 1.00 54.41 125 PHE A CA 1
ATOM 936 C C . PHE A 1 125 ? -21.469 7.930 32.211 1.00 54.41 125 PHE A C 1
ATOM 938 O O . PHE A 1 125 ? -22.601 8.405 32.119 1.00 54.41 125 PHE A O 1
ATOM 945 N N . THR A 1 126 ? -20.458 8.661 32.674 1.00 62.41 126 THR A N 1
ATOM 946 C CA . THR A 1 126 ? -20.581 10.082 32.986 1.00 62.41 126 THR A CA 1
ATOM 947 C C . THR A 1 126 ? -20.601 10.887 31.696 1.00 62.41 126 THR A C 1
ATOM 949 O O . THR A 1 126 ? -19.567 11.085 31.062 1.00 62.41 126 THR A O 1
ATOM 952 N N . GLY A 1 127 ? -21.772 11.424 31.354 1.00 65.50 127 GLY A N 1
ATOM 953 C CA . GLY A 1 127 ? -21.803 12.764 30.766 1.00 65.50 127 GLY A CA 1
ATOM 954 C C . GLY A 1 127 ? -22.372 12.917 29.361 1.00 65.50 127 GLY A C 1
ATOM 955 O O . GLY A 1 127 ? -21.856 13.753 28.620 1.00 65.50 127 GLY A O 1
ATOM 956 N N . ARG A 1 128 ? -23.435 12.184 28.987 1.00 70.38 128 ARG A N 1
ATOM 957 C CA . ARG A 1 128 ? -24.225 12.532 27.782 1.00 70.38 128 ARG A CA 1
ATOM 958 C C . ARG A 1 128 ? -25.747 12.574 27.943 1.00 70.38 128 ARG A C 1
ATOM 960 O O . ARG A 1 128 ? -26.424 12.867 26.966 1.00 70.38 128 ARG A O 1
ATOM 967 N N . ALA A 1 129 ? -26.292 12.329 29.137 1.00 73.31 129 ALA A N 1
ATOM 968 C CA . ALA A 1 129 ? -27.745 12.285 29.348 1.00 73.31 129 ALA A CA 1
ATOM 969 C C . ALA A 1 129 ? -28.440 13.601 28.947 1.00 73.31 129 ALA A C 1
ATOM 971 O O . ALA A 1 129 ? -29.422 13.578 28.212 1.00 73.31 129 ALA A O 1
ATOM 972 N N . GLU A 1 130 ? -27.871 14.746 29.326 1.00 71.50 130 GLU A N 1
ATOM 973 C CA . GLU A 1 130 ? -28.410 16.067 28.969 1.00 71.50 130 GLU A CA 1
ATOM 974 C C . GLU A 1 130 ? -28.258 16.398 27.476 1.00 71.50 130 GLU A C 1
ATOM 976 O O . GLU A 1 130 ? -29.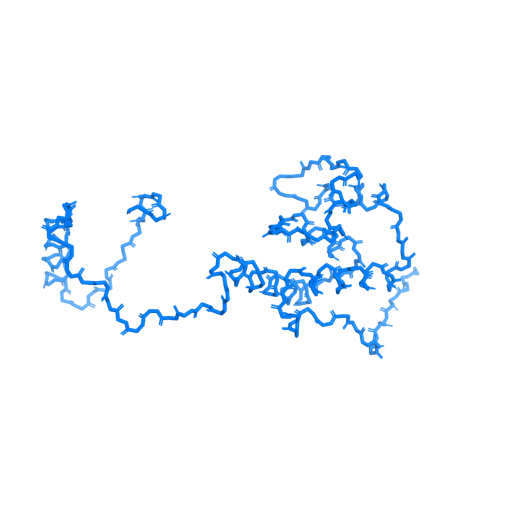094 17.076 26.880 1.00 71.50 130 GLU A O 1
ATOM 981 N N . GLN A 1 131 ? -27.191 15.923 26.829 1.00 76.56 131 GLN A N 1
ATOM 982 C CA . GLN A 1 131 ? -26.992 16.080 25.387 1.00 76.56 131 GLN A CA 1
ATOM 983 C C . GLN A 1 131 ? -27.976 15.210 24.591 1.00 76.56 131 GLN A C 1
ATOM 985 O O . GLN A 1 131 ? -28.535 15.679 23.603 1.00 76.56 131 GLN A O 1
ATOM 990 N N . VAL A 1 132 ? -28.218 13.971 25.036 1.00 75.81 132 VAL A N 1
ATOM 991 C CA . VAL A 1 132 ? -29.202 13.053 24.440 1.00 75.81 132 VAL A CA 1
ATOM 992 C C . VAL A 1 132 ? -30.614 13.594 24.625 1.00 75.81 132 VAL A C 1
ATOM 994 O O . VAL A 1 132 ? -31.371 13.641 23.663 1.00 75.81 132 VAL A O 1
ATOM 997 N N . ARG A 1 133 ? -30.951 14.077 25.824 1.00 79.81 133 ARG A N 1
ATOM 998 C CA . ARG A 1 133 ? -32.253 14.685 26.099 1.00 79.81 133 ARG A CA 1
ATOM 999 C C . ARG A 1 133 ? -32.535 15.870 25.170 1.00 79.81 133 ARG A C 1
ATOM 1001 O O . ARG A 1 133 ? -33.596 15.909 24.559 1.00 79.81 133 ARG A O 1
ATOM 1008 N N . ARG A 1 134 ? -31.568 16.778 24.984 1.00 78.69 134 ARG A N 1
ATOM 1009 C CA . ARG A 1 134 ? -31.698 17.902 24.036 1.00 78.69 134 ARG A CA 1
ATOM 1010 C C . ARG A 1 134 ? -31.902 17.454 22.590 1.00 78.69 134 ARG A C 1
ATOM 1012 O O . ARG A 1 134 ? -32.639 18.100 21.857 1.00 78.69 134 ARG A O 1
ATOM 1019 N N . LEU A 1 135 ? -31.246 16.370 22.175 1.00 75.50 135 LEU A N 1
ATOM 1020 C CA . LEU A 1 135 ? -31.429 15.799 20.839 1.00 75.50 135 LEU A CA 1
ATOM 1021 C C . LEU A 1 135 ? -32.832 15.222 20.647 1.00 75.50 135 LEU A C 1
ATOM 1023 O O . LEU A 1 135 ? -33.429 15.446 19.599 1.00 75.50 135 LEU A O 1
ATOM 1027 N N . VAL A 1 136 ? -33.355 14.515 21.652 1.00 79.56 136 VAL A N 1
ATOM 1028 C CA . VAL A 1 136 ? -34.714 13.954 21.624 1.00 79.56 136 VAL A CA 1
ATOM 1029 C C . VAL A 1 136 ? -35.756 15.071 21.596 1.00 79.56 136 VAL A C 1
ATOM 1031 O O . VAL A 1 136 ? -36.603 15.074 20.715 1.00 79.56 136 VAL A O 1
ATOM 1034 N N . GLU A 1 137 ? -35.635 16.080 22.464 1.00 80.75 137 GLU A N 1
ATOM 1035 C CA . GLU A 1 137 ? -36.538 17.243 22.468 1.00 80.75 137 GLU A CA 1
ATOM 1036 C C . GLU A 1 137 ? -36.512 18.000 21.124 1.00 80.75 137 GLU A C 1
ATOM 1038 O O . GLU A 1 137 ? -37.554 18.417 20.619 1.00 80.75 137 GLU A O 1
ATOM 1043 N N . ALA A 1 138 ? -35.333 18.151 20.510 1.00 73.69 138 ALA A N 1
ATOM 1044 C CA . ALA A 1 138 ? -35.202 18.790 19.200 1.00 73.69 138 ALA A CA 1
ATOM 1045 C C . ALA A 1 138 ? -35.801 17.952 18.056 1.00 73.69 138 ALA A C 1
ATOM 1047 O O . ALA A 1 138 ? -36.287 18.523 17.080 1.00 73.69 138 ALA A O 1
ATOM 1048 N N . ALA A 1 139 ? -35.761 16.621 18.161 1.00 70.06 139 ALA A N 1
ATOM 1049 C CA . ALA A 1 139 ? -36.357 15.715 17.183 1.00 70.06 139 ALA A CA 1
ATOM 1050 C C . ALA A 1 139 ? -37.887 15.646 17.320 1.00 70.06 139 ALA A C 1
ATOM 1052 O O . ALA A 1 139 ? -38.582 15.670 16.308 1.00 70.06 139 ALA A O 1
ATOM 1053 N N . ASP A 1 140 ? -38.410 15.635 18.548 1.00 71.62 140 ASP A N 1
ATOM 1054 C CA . ASP A 1 140 ? -39.853 15.594 18.822 1.00 71.62 140 ASP A CA 1
ATOM 1055 C C . ASP A 1 140 ? -40.559 16.906 18.440 1.00 71.62 140 ASP A C 1
ATOM 1057 O O . ASP A 1 140 ? -41.725 16.896 18.050 1.00 71.62 140 ASP A O 1
ATOM 1061 N N . GLY A 1 141 ? -39.857 18.044 18.498 1.00 64.62 141 GLY A N 1
ATOM 1062 C CA . GLY A 1 141 ? -40.371 19.336 18.027 1.00 64.62 141 GLY A CA 1
ATOM 1063 C C . GLY A 1 141 ? -40.362 19.512 16.502 1.00 64.62 141 GLY A C 1
ATOM 1064 O O . GLY A 1 141 ? -40.895 20.503 16.000 1.00 64.62 141 GLY A O 1
ATOM 1065 N N . ALA A 1 142 ? -39.752 18.585 15.760 1.00 61.69 142 ALA A N 1
ATOM 1066 C CA . ALA A 1 142 ? -39.623 18.635 14.310 1.00 61.69 142 ALA A CA 1
ATOM 1067 C C . ALA A 1 142 ? -40.556 17.602 13.661 1.00 61.69 142 ALA A C 1
ATOM 1069 O O . ALA A 1 142 ? -40.124 16.518 13.273 1.00 61.69 142 ALA A O 1
ATOM 1070 N N . GLU A 1 143 ? -41.843 17.931 13.513 1.00 59.66 143 GLU A N 1
ATOM 1071 C CA . GLU A 1 143 ? -42.792 17.089 12.771 1.00 59.66 143 GLU A CA 1
ATOM 1072 C C . GLU A 1 143 ? -42.310 16.874 11.320 1.00 59.66 143 GLU A C 1
ATOM 1074 O O . GLU A 1 143 ? -42.481 17.716 10.440 1.00 59.66 143 GLU A O 1
ATOM 1079 N N . GLY A 1 144 ? -41.673 15.726 11.070 1.00 59.28 144 GLY A N 1
ATOM 1080 C CA . GLY A 1 144 ? -41.358 15.219 9.732 1.00 59.28 144 GLY A CA 1
ATOM 1081 C C . GLY A 1 144 ? -40.150 15.834 9.013 1.00 59.28 144 GLY A C 1
ATOM 1082 O O . GLY A 1 144 ? -39.950 15.531 7.837 1.00 59.28 144 GLY A O 1
ATOM 1083 N N . ALA A 1 145 ? -39.326 16.657 9.668 1.00 61.53 145 ALA A N 1
ATOM 1084 C CA . ALA A 1 145 ? -38.125 17.228 9.050 1.00 61.53 145 ALA A CA 1
ATOM 1085 C C . ALA A 1 145 ? -36.855 16.436 9.410 1.00 61.53 145 ALA A C 1
ATOM 1087 O O . ALA A 1 145 ? -36.558 16.196 10.577 1.00 61.53 145 ALA A O 1
ATOM 1088 N N . THR A 1 146 ? -36.066 16.061 8.398 1.00 60.66 146 THR A N 1
ATOM 1089 C CA . THR A 1 146 ? -34.750 15.427 8.573 1.00 60.66 146 THR A CA 1
ATOM 1090 C C . THR A 1 146 ? -33.825 16.324 9.400 1.00 60.66 146 THR A C 1
ATOM 1092 O O . THR A 1 146 ? -33.400 17.381 8.933 1.00 60.66 146 THR A O 1
ATOM 1095 N N . VAL A 1 147 ? -33.453 15.889 10.606 1.00 58.72 147 VAL A N 1
ATOM 1096 C CA . VAL A 1 147 ? -32.462 16.587 11.436 1.00 58.72 147 VAL A CA 1
ATOM 1097 C C . VAL A 1 147 ? -31.055 16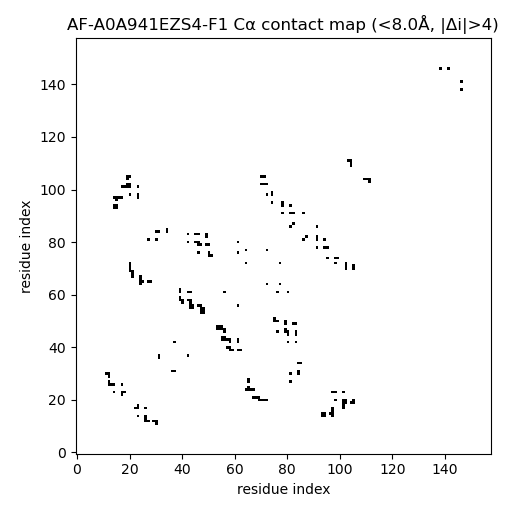.228 10.945 1.00 58.72 147 VAL A C 1
ATOM 1099 O O . VAL A 1 147 ? -30.573 15.114 11.146 1.00 58.72 147 VAL A O 1
ATOM 1102 N N . VAL A 1 148 ? -30.380 17.173 10.286 1.00 61.50 148 VAL A N 1
ATOM 1103 C CA . VAL A 1 148 ? -28.978 17.025 9.862 1.00 61.50 148 VAL A CA 1
ATOM 1104 C C . VAL A 1 148 ? -28.065 17.427 11.021 1.00 61.50 148 VAL A C 1
ATOM 1106 O O . VAL A 1 148 ? -27.827 18.609 11.260 1.00 61.50 148 VAL A O 1
ATOM 1109 N N . ILE A 1 149 ? -27.548 16.439 11.752 1.00 61.03 149 ILE A N 1
ATOM 1110 C CA . ILE A 1 149 ? -26.562 16.654 12.819 1.00 61.03 149 ILE A CA 1
ATOM 1111 C C . ILE A 1 149 ? -25.163 16.500 12.215 1.00 61.03 149 ILE A C 1
ATOM 1113 O O . ILE A 1 149 ? -24.706 15.385 11.971 1.00 61.03 149 ILE A O 1
ATOM 1117 N N . SER A 1 150 ? -24.468 17.615 11.997 1.00 54.75 150 SER A N 1
ATOM 1118 C CA . SER A 1 150 ? -23.086 17.629 11.500 1.00 54.75 150 SER A CA 1
ATOM 1119 C C . SER A 1 150 ? -22.139 18.177 12.562 1.00 54.75 150 SER A C 1
ATOM 1121 O O . SER A 1 150 ? -21.807 19.355 12.534 1.00 54.75 150 SER A O 1
ATOM 1123 N N . ALA A 1 151 ? -21.717 17.322 13.496 1.00 62.50 151 ALA A N 1
ATOM 1124 C CA . ALA A 1 151 ? -20.396 17.373 14.133 1.00 62.50 151 ALA A CA 1
ATOM 1125 C C . ALA A 1 151 ? -20.234 16.187 15.093 1.00 62.50 151 ALA A C 1
ATOM 1127 O O . ALA A 1 151 ? -20.969 16.060 16.071 1.00 62.50 151 ALA A O 1
ATOM 1128 N N . ILE A 1 152 ? -19.230 15.345 14.845 1.00 55.34 152 ILE A N 1
ATOM 1129 C CA . ILE A 1 152 ? -18.620 14.529 15.896 1.00 55.34 152 ILE A CA 1
ATOM 1130 C C . ILE A 1 152 ? -17.298 15.215 16.215 1.00 55.34 152 ILE A C 1
ATOM 1132 O O . ILE A 1 152 ? -16.327 15.053 15.480 1.00 55.34 152 ILE A O 1
ATOM 1136 N N . GLU A 1 153 ? -17.269 16.010 17.280 1.00 58.41 153 GLU A N 1
ATOM 1137 C CA . GLU A 1 153 ? -16.013 16.511 17.832 1.00 58.41 153 GLU A CA 1
ATOM 1138 C C . GLU A 1 153 ? -15.629 15.639 19.033 1.00 58.41 153 GLU A C 1
ATOM 1140 O O . GLU A 1 153 ? -16.306 15.617 20.062 1.00 58.41 153 GLU A O 1
ATOM 1145 N N . GLY A 1 154 ? -14.578 14.837 18.854 1.00 60.12 154 GLY A N 1
ATOM 1146 C CA . GLY A 1 154 ? -14.051 13.908 19.851 1.00 60.12 154 GLY A CA 1
ATOM 1147 C C . GLY A 1 154 ? -13.052 12.921 19.240 1.00 60.12 154 GLY A C 1
ATOM 1148 O O . GLY A 1 154 ? -13.115 12.618 18.048 1.00 60.12 154 GLY A O 1
ATOM 1149 N N . MET A 1 155 ? -12.116 12.407 20.045 1.00 55.84 155 MET A N 1
ATOM 1150 C CA . MET A 1 155 ? -11.245 11.302 19.626 1.00 55.84 155 MET A CA 1
ATOM 1151 C C . MET A 1 155 ? -12.044 9.997 19.614 1.00 55.84 155 MET A C 1
ATOM 1153 O O . MET A 1 155 ? -12.668 9.641 20.610 1.00 55.84 155 MET A O 1
ATOM 1157 N N . GLY A 1 156 ? -12.016 9.265 18.499 1.00 38.41 156 GLY A N 1
ATOM 1158 C CA . GLY A 1 156 ? -12.618 7.936 18.442 1.00 38.41 156 GLY A CA 1
ATOM 1159 C C . GLY A 1 156 ? -11.950 6.992 19.446 1.00 38.41 156 GLY A C 1
ATOM 1160 O O . GLY A 1 156 ? -10.759 6.718 19.319 1.00 38.41 156 GLY A O 1
ATOM 1161 N N . GLY A 1 157 ? -12.723 6.482 20.409 1.00 48.31 157 GLY A N 1
ATOM 1162 C CA . GLY A 1 157 ? -12.295 5.408 21.312 1.00 48.31 157 GLY A CA 1
ATOM 1163 C C . GLY A 1 157 ? -12.015 5.788 22.769 1.00 48.31 157 GLY A C 1
ATOM 1164 O O . GLY A 1 157 ? -11.275 5.051 23.417 1.00 48.31 157 GLY A O 1
ATOM 1165 N N . VAL A 1 158 ? -12.590 6.878 23.288 1.00 42.81 158 VAL A N 1
ATOM 1166 C CA . VAL A 1 158 ?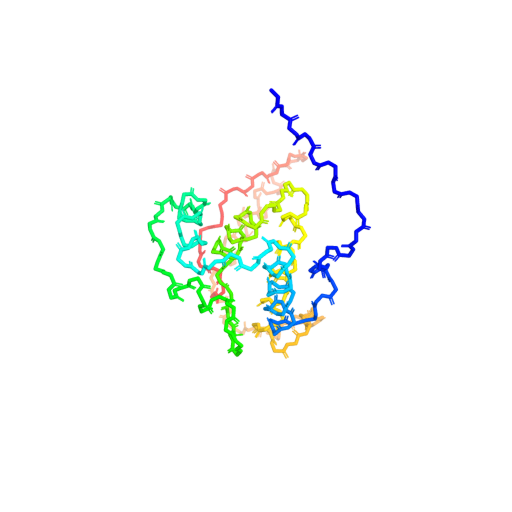 -12.667 7.145 24.739 1.00 42.81 158 VAL 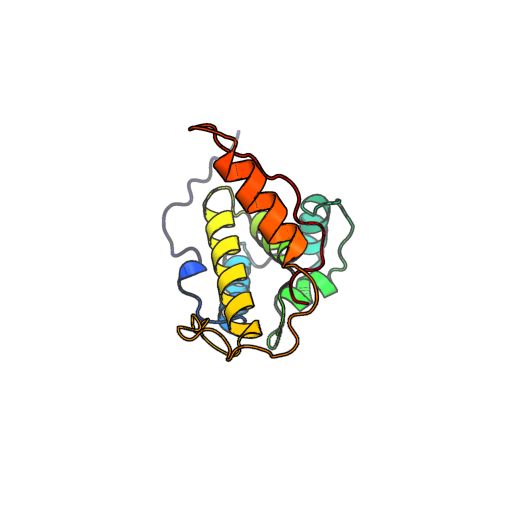A CA 1
ATOM 1167 C C . VAL A 1 158 ? -14.107 7.253 25.215 1.00 42.81 158 VAL A C 1
ATOM 1169 O O . VAL A 1 158 ? -14.936 7.814 24.459 1.00 42.81 158 VAL A O 1
#

pLDDT: mean 77.1, std 18.64, range [33.28, 97.19]

Radius of gyration: 22.47 Å; Cα contacts (8 Å, |Δi|>4): 126; chains: 1; bounding box: 58×33×68 Å

Mean predicted aligned error: 15.42 Å

Organism: NCBI:txid1508375

Solvent-accessible surface area (backbone atoms only — not comparable to full-atom values): 9923 Å² total; per-residue (Å²): 141,80,83,81,76,85,78,80,89,74,83,73,65,65,43,74,78,42,80,37,54,63,49,46,32,51,39,52,50,49,45,37,50,75,55,67,54,70,53,45,63,57,48,18,66,52,22,16,72,60,35,89,75,62,43,90,47,58,34,61,63,51,48,59,62,60,45,83,87,59,82,74,81,61,62,63,61,50,55,19,46,47,40,60,57,70,47,52,75,74,59,47,51,41,46,49,53,28,54,53,51,21,54,47,25,60,72,64,77,40,79,81,72,75,73,90,61,79,77,75,84,62,96,74,76,82,82,50,68,71,61,52,50,52,51,51,55,57,51,72,72,38,86,88,58,87,81,84,84,88,78,88,88,74,73,92,88,122

Foldseek 3Di:
DDPPDPDDDDCQLQLLPQQALQSLLVSLVVLCVVLVVDQLVLLQVQLQVQAVVRHGDDSVNSVVQSDPPDLAHDLRSSLSSSVSSPDDDPSSVSSSVSNVQNNVQSVVVHHPDPPPDDPDPDPPPPDCPVVVVVVVVVVVVDDPDDDDDDDDDDDPDD

Sequence (158 aa):
MAVARERGGFADPDPEHVADVGGFVEALAALRAQAGSPPYRTLARLVGPLLRPPREVAFRTVADAFAPGRRRLDLDLVLAIVRALGVDGPAVDAWRRACLRVQSEARTGGPIGVFRQLPAELPTFTGRAEQVRRLVEAADGAEGATVVISAIEGMGGV

Secondary structure (DSSP, 8-state):
---------S----GGG--SHHHHHHHHHHHHHHTT---HHHHHHHHGGGSSS-----HHHHHTTS-TT-S---HHHHHHHHHHTT--HHHHHHHHHHHHHHHHHHHHTSS-----SPPP--TT--S-HHHHHHHHHHHHTSTT---------S-TT-